Protein AF-A0A1F6ET62-F1 (afdb_monomer_lite)

pLDDT: mean 72.3, std 15.67, range [33.22, 88.69]

Structure (mmCIF, N/CA/C/O backbone):
data_AF-A0A1F6ET62-F1
#
_entry.id   AF-A0A1F6ET62-F1
#
loop_
_atom_site.group_PDB
_atom_site.id
_atom_site.type_symbol
_atom_site.label_atom_id
_atom_site.label_alt_id
_atom_site.label_comp_id
_atom_site.label_asym_id
_atom_site.label_entity_id
_atom_site.label_seq_id
_atom_site.pdbx_PDB_ins_code
_atom_site.Cartn_x
_atom_site.Cartn_y
_atom_site.Cartn_z
_atom_site.occupancy
_atom_site.B_iso_or_equiv
_atom_site.auth_seq_id
_atom_site.auth_comp_id
_atom_site.auth_asym_id
_atom_site.auth_atom_id
_atom_site.pdbx_PDB_model_num
ATOM 1 N N . MET A 1 1 ? -10.251 -35.081 33.887 1.00 50.56 1 MET A N 1
ATOM 2 C CA . MET A 1 1 ? -9.046 -34.359 33.407 1.00 50.56 1 MET A CA 1
ATOM 3 C C . MET A 1 1 ? -9.112 -34.207 31.894 1.00 50.56 1 MET A C 1
ATOM 5 O O . MET A 1 1 ? -9.654 -35.101 31.259 1.00 50.56 1 MET A O 1
ATOM 9 N N . LYS A 1 2 ? -8.491 -33.140 31.362 1.00 45.22 2 LYS A N 1
ATOM 10 C CA . LYS A 1 2 ? -8.481 -32.637 29.966 1.00 45.22 2 LYS A CA 1
ATOM 11 C C . LYS A 1 2 ? -9.687 -31.750 29.653 1.00 45.22 2 LYS A C 1
ATOM 13 O O . LYS A 1 2 ? -10.804 -32.229 29.605 1.00 45.22 2 LYS A O 1
ATOM 18 N N . GLY A 1 3 ? -9.560 -30.453 29.440 1.00 45.88 3 GLY A N 1
ATOM 19 C CA . GLY A 1 3 ? -8.402 -29.583 29.280 1.00 45.88 3 GLY A CA 1
ATOM 20 C C . GLY A 1 3 ? -8.981 -28.350 28.610 1.00 45.88 3 GLY A C 1
ATOM 21 O O . GLY A 1 3 ? -9.298 -28.395 27.424 1.00 45.88 3 GLY A O 1
ATOM 22 N N . GLN A 1 4 ? -9.255 -27.320 29.408 1.00 48.09 4 GLN A N 1
ATOM 23 C CA . GLN A 1 4 ? -9.725 -26.032 28.915 1.00 48.09 4 GLN A CA 1
ATOM 24 C C . GLN A 1 4 ? -8.690 -25.564 27.889 1.00 48.09 4 GLN A C 1
ATOM 26 O O . GLN A 1 4 ? -7.516 -25.430 28.223 1.00 48.09 4 GLN A O 1
ATOM 31 N N . ARG A 1 5 ? -9.087 -25.423 26.620 1.00 51.88 5 ARG A N 1
ATOM 32 C CA . ARG A 1 5 ? -8.241 -24.775 25.615 1.00 51.88 5 ARG A CA 1
ATOM 33 C C . ARG A 1 5 ? -8.209 -23.298 25.987 1.00 51.88 5 ARG A C 1
ATOM 35 O O . ARG A 1 5 ? -9.075 -22.537 25.570 1.00 51.88 5 ARG A O 1
ATOM 42 N N . GLU A 1 6 ? -7.266 -22.953 26.858 1.00 45.69 6 GLU A N 1
ATOM 43 C CA . GLU A 1 6 ? -6.891 -21.583 27.171 1.00 45.69 6 GLU A CA 1
ATOM 44 C C . GLU A 1 6 ? -6.717 -20.796 25.870 1.00 45.69 6 GLU A C 1
ATOM 46 O O . GLU A 1 6 ? -5.977 -21.200 24.972 1.00 45.69 6 GLU A O 1
ATOM 51 N N . GLY A 1 7 ? -7.473 -19.703 25.783 1.00 46.78 7 GLY A N 1
ATOM 52 C CA . GLY A 1 7 ? -7.174 -18.508 25.007 1.00 46.78 7 GLY A CA 1
ATOM 53 C C . GLY A 1 7 ? -6.525 -18.714 23.643 1.00 46.78 7 GLY A C 1
ATOM 54 O O . GLY A 1 7 ? -5.358 -18.381 23.461 1.00 46.78 7 GLY A O 1
ATOM 55 N N . PHE A 1 8 ? -7.305 -19.099 22.629 1.00 45.53 8 PHE A N 1
ATOM 56 C CA . PHE A 1 8 ? -7.009 -18.565 21.300 1.00 45.53 8 PHE A CA 1
ATOM 57 C C . PHE A 1 8 ? -7.437 -17.096 21.318 1.00 45.53 8 PHE A C 1
ATOM 59 O O . PHE A 1 8 ? -8.539 -16.756 20.892 1.00 45.53 8 PHE A O 1
ATOM 66 N N . GLU A 1 9 ? -6.597 -16.225 21.884 1.00 48.38 9 GLU A N 1
ATOM 67 C CA . GLU A 1 9 ? -6.744 -14.800 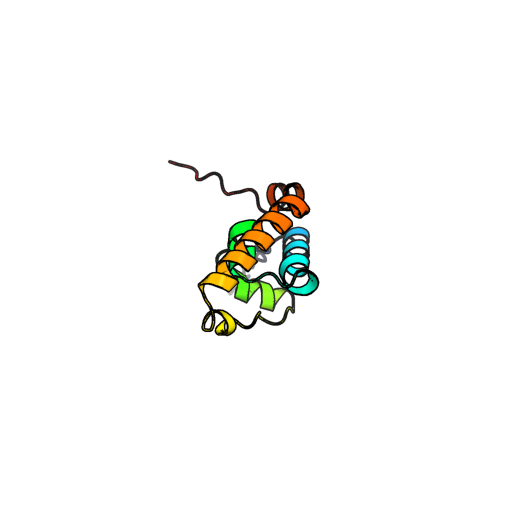21.623 1.00 48.38 9 GLU A CA 1
ATOM 68 C C . GLU A 1 9 ? -6.690 -14.640 20.100 1.00 48.38 9 GLU A C 1
ATOM 70 O O . GLU A 1 9 ? -5.712 -15.083 19.478 1.00 48.38 9 GLU A O 1
ATOM 75 N N . PRO A 1 10 ? -7.725 -14.073 19.455 1.00 48.06 10 PRO A N 1
ATOM 76 C CA . PRO A 1 10 ? -7.629 -13.765 18.045 1.00 48.06 10 PRO A CA 1
ATOM 77 C C . PRO A 1 10 ? -6.438 -12.823 17.910 1.00 48.06 10 PRO A C 1
ATOM 79 O 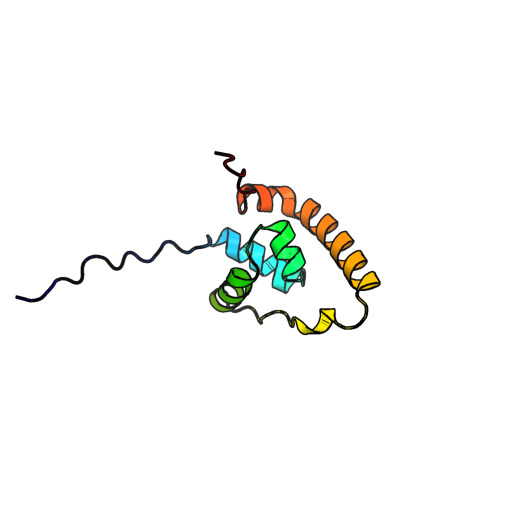O . PRO A 1 10 ? -6.491 -11.688 18.387 1.00 48.06 10 PRO A O 1
ATOM 82 N N . LYS A 1 11 ? -5.334 -13.316 17.322 1.00 54.09 11 LYS A N 1
ATOM 83 C CA . LYS A 1 11 ? -4.156 -12.497 17.022 1.00 54.09 11 LYS A CA 1
ATOM 84 C C . LYS A 1 11 ? -4.682 -11.201 16.436 1.00 54.09 11 LYS A C 1
ATOM 86 O O . LYS A 1 11 ? -5.357 -11.254 15.402 1.00 54.09 11 LYS A O 1
ATOM 91 N N . LYS A 1 12 ? -4.424 -10.080 17.129 1.00 55.03 12 LYS A N 1
ATOM 92 C CA . LYS A 1 12 ? -4.900 -8.758 16.714 1.00 55.03 12 LYS A CA 1
ATOM 93 C C . LYS A 1 12 ? -4.720 -8.652 15.204 1.00 55.03 12 LYS A C 1
ATOM 95 O O . LYS A 1 12 ? -3.638 -9.010 14.715 1.00 55.03 12 LYS A O 1
ATOM 100 N N . PRO A 1 13 ? -5.764 -8.251 14.460 1.00 59.69 13 PRO A N 1
ATOM 101 C CA . PRO A 1 13 ? -5.662 -8.155 13.019 1.00 59.69 13 PRO A CA 1
ATOM 102 C C . PRO A 1 13 ? -4.410 -7.344 12.697 1.00 59.69 13 PRO A C 1
ATOM 104 O O . PRO A 1 13 ? -4.253 -6.227 13.179 1.00 59.69 13 PRO A O 1
ATOM 107 N N . ARG A 1 14 ? -3.495 -7.942 11.919 1.00 69.25 14 ARG A N 1
ATOM 108 C CA . ARG A 1 14 ? -2.166 -7.370 11.628 1.00 69.25 14 ARG A CA 1
ATOM 109 C C . ARG A 1 14 ? -2.251 -5.951 11.053 1.00 69.25 14 ARG A C 1
ATOM 111 O O . ARG A 1 14 ? -1.277 -5.213 11.127 1.00 69.25 14 ARG A O 1
ATOM 118 N N . TYR A 1 15 ? -3.415 -5.616 10.496 1.00 79.62 15 TYR A N 1
ATOM 119 C CA . TYR A 1 15 ? -3.775 -4.300 10.006 1.00 79.62 15 TYR A CA 1
ATOM 120 C C . TYR A 1 15 ? -5.204 -3.940 10.428 1.00 79.62 15 TYR A C 1
ATOM 122 O O . TYR A 1 15 ? -6.100 -4.797 10.358 1.00 79.62 15 TYR A O 1
ATOM 130 N N . THR A 1 16 ? -5.405 -2.685 10.826 1.00 85.12 16 THR A N 1
ATOM 131 C CA . THR A 1 16 ? -6.701 -2.076 11.149 1.00 85.12 16 THR A CA 1
ATOM 132 C C . THR A 1 16 ? -7.598 -1.997 9.913 1.00 85.12 16 THR A C 1
ATOM 134 O O . THR A 1 16 ? -7.142 -2.165 8.779 1.00 85.12 16 THR A O 1
ATOM 137 N N . GLU A 1 17 ? -8.890 -1.751 10.117 1.00 84.12 17 GLU A N 1
ATOM 138 C CA . GLU A 1 17 ? -9.840 -1.573 9.014 1.00 84.12 17 GLU A CA 1
ATOM 139 C C . GLU A 1 17 ? -9.447 -0.391 8.120 1.00 84.12 17 GLU A C 1
ATOM 141 O O . GLU A 1 17 ? -9.308 -0.564 6.913 1.00 84.12 17 GLU A O 1
ATOM 146 N N . GLN A 1 18 ? -9.083 0.746 8.720 1.00 86.19 18 GLN A N 1
ATOM 147 C CA . GLN A 1 18 ? -8.611 1.925 7.989 1.00 86.19 18 GLN A CA 1
ATOM 148 C C . GLN A 1 18 ? -7.353 1.637 7.147 1.00 86.19 18 GLN A C 1
ATOM 150 O O . GLN A 1 18 ? -7.254 2.064 5.998 1.00 86.19 18 GLN A O 1
ATOM 155 N N . GLN A 1 19 ? -6.398 0.859 7.675 1.00 85.94 19 GLN A N 1
ATOM 156 C CA . GLN A 1 19 ? -5.214 0.434 6.915 1.00 85.94 19 GLN A CA 1
ATOM 157 C C . GLN A 1 19 ? -5.594 -0.450 5.716 1.00 85.94 19 GLN A C 1
ATOM 159 O O . GLN A 1 19 ? -5.006 -0.330 4.639 1.00 85.94 19 GLN A O 1
ATOM 164 N N . ARG A 1 20 ? -6.579 -1.341 5.885 1.00 87.06 20 ARG A N 1
ATOM 165 C CA . ARG A 1 20 ? -7.086 -2.215 4.815 1.00 87.06 20 ARG A CA 1
ATOM 166 C C . ARG A 1 20 ? -7.856 -1.432 3.759 1.00 87.06 20 ARG A C 1
ATOM 168 O O . ARG A 1 20 ? -7.719 -1.745 2.579 1.00 87.06 20 ARG A O 1
ATOM 175 N N . GLU A 1 21 ? -8.631 -0.431 4.158 1.00 87.75 21 GLU A N 1
ATOM 176 C CA . GLU A 1 21 ? -9.343 0.463 3.245 1.00 87.75 21 GLU A CA 1
ATOM 177 C C . GLU A 1 21 ? -8.378 1.302 2.414 1.00 87.75 21 GLU A C 1
ATOM 179 O O . GLU A 1 21 ? -8.494 1.318 1.188 1.00 87.75 21 GLU A O 1
ATOM 184 N N . LEU A 1 22 ? -7.370 1.918 3.044 1.00 87.50 22 LEU A N 1
ATOM 185 C CA . LEU A 1 22 ? -6.337 2.656 2.318 1.00 87.50 22 LEU A CA 1
ATOM 186 C C . LEU A 1 22 ? -5.596 1.732 1.345 1.00 87.50 22 LEU A C 1
ATOM 188 O O . LEU A 1 22 ? -5.413 2.070 0.176 1.00 87.50 22 LEU A O 1
ATOM 192 N N . PHE A 1 23 ? -5.228 0.530 1.788 1.00 87.06 23 PHE A N 1
ATOM 193 C CA . PHE A 1 23 ? -4.627 -0.464 0.907 1.00 87.06 23 PHE A CA 1
ATOM 194 C C . PHE A 1 23 ? -5.548 -0.823 -0.265 1.00 87.06 23 PHE A C 1
ATOM 196 O O . PHE A 1 23 ? -5.099 -0.880 -1.411 1.00 87.06 23 PHE A O 1
ATOM 203 N N . ARG A 1 24 ? -6.842 -1.043 -0.008 1.00 86.56 24 ARG A N 1
ATOM 204 C CA . ARG A 1 24 ? -7.827 -1.337 -1.052 1.00 86.56 24 ARG A CA 1
ATOM 205 C C . ARG A 1 24 ? -7.916 -0.195 -2.057 1.00 86.56 24 ARG A C 1
ATOM 207 O O . ARG A 1 24 ? -7.873 -0.466 -3.253 1.00 86.56 24 ARG A O 1
ATOM 214 N N . ALA A 1 25 ? -7.965 1.053 -1.602 1.00 87.44 25 ALA A N 1
ATOM 215 C CA . ALA A 1 25 ? -7.972 2.223 -2.475 1.00 87.44 25 ALA A CA 1
ATOM 216 C C . ALA A 1 25 ? -6.697 2.298 -3.334 1.00 87.44 25 ALA A C 1
ATOM 218 O O . ALA A 1 25 ? -6.773 2.482 -4.548 1.00 87.44 25 ALA A O 1
ATOM 219 N N . LEU A 1 26 ? -5.520 2.077 -2.744 1.00 85.94 26 LEU A N 1
ATOM 220 C CA . LEU A 1 26 ? -4.259 2.085 -3.488 1.00 85.94 26 LEU A CA 1
ATOM 221 C C . LEU A 1 26 ? -4.221 0.983 -4.560 1.00 85.94 26 LEU A C 1
ATOM 223 O O . LEU A 1 26 ? -3.810 1.235 -5.692 1.00 85.94 26 LEU A O 1
ATOM 227 N N . VAL A 1 27 ? -4.677 -0.229 -4.241 1.00 84.69 27 VAL A N 1
ATOM 228 C CA . VAL A 1 27 ? -4.571 -1.384 -5.147 1.00 84.69 27 VAL A CA 1
ATOM 229 C C . VAL A 1 27 ? -5.704 -1.447 -6.175 1.00 84.69 27 VAL A C 1
ATOM 231 O O . VAL A 1 27 ? -5.430 -1.678 -7.349 1.00 84.69 27 VAL A O 1
ATOM 234 N N . GLN A 1 28 ? -6.964 -1.239 -5.781 1.00 81.88 28 GLN A N 1
ATOM 235 C CA . GLN A 1 28 ? -8.116 -1.334 -6.690 1.00 81.88 28 GLN A CA 1
ATOM 236 C C . GLN A 1 28 ? -8.397 -0.026 -7.430 1.00 81.88 28 GLN A C 1
ATOM 238 O O . GLN A 1 28 ? -8.489 -0.035 -8.656 1.00 81.88 28 GLN A O 1
ATOM 243 N N . ASP A 1 29 ? -8.522 1.087 -6.705 1.00 82.44 29 ASP A N 1
ATOM 244 C CA . ASP A 1 29 ? -8.930 2.369 -7.294 1.00 82.44 29 ASP A CA 1
ATOM 245 C C . ASP A 1 29 ? -7.765 3.017 -8.051 1.00 82.44 29 ASP A C 1
ATOM 247 O O . ASP A 1 29 ? -7.868 3.377 -9.225 1.00 82.44 29 ASP A O 1
ATOM 251 N N . LYS A 1 30 ? -6.595 3.085 -7.408 1.00 81.88 30 LYS A N 1
ATOM 252 C CA . LYS A 1 30 ? -5.400 3.701 -7.995 1.00 81.88 30 LYS A CA 1
ATOM 253 C C . LYS A 1 30 ? -4.573 2.748 -8.839 1.00 81.88 30 LYS A C 1
ATOM 255 O O . LYS A 1 30 ? -3.704 3.221 -9.577 1.00 81.88 30 LYS A O 1
ATOM 260 N N . LYS A 1 31 ? -4.864 1.442 -8.811 1.00 80.81 31 LYS A N 1
ATOM 261 C CA . LYS A 1 31 ? -4.114 0.409 -9.547 1.00 80.81 31 LYS A CA 1
ATOM 262 C C . LYS A 1 31 ? -2.606 0.504 -9.277 1.00 80.81 31 LYS A C 1
ATOM 264 O O . LYS A 1 31 ? -1.794 0.381 -10.194 1.00 80.81 31 LYS A O 1
ATOM 269 N N . CYS A 1 32 ? -2.229 0.809 -8.034 1.00 82.00 32 CYS A N 1
ATOM 270 C CA . CYS A 1 32 ? -0.833 0.866 -7.622 1.00 82.00 32 CYS A CA 1
ATOM 271 C C . CYS A 1 32 ? -0.227 -0.537 -7.642 1.00 82.00 32 CYS A C 1
ATOM 273 O O . CYS A 1 32 ? -0.859 -1.520 -7.251 1.00 82.00 32 CYS A O 1
ATOM 275 N N . SER A 1 33 ? 1.025 -0.623 -8.085 1.00 79.38 33 SER A N 1
ATOM 276 C CA . SER A 1 33 ? 1.789 -1.861 -7.999 1.00 79.38 33 SER A CA 1
ATOM 277 C C . SER A 1 33 ? 2.152 -2.162 -6.545 1.00 79.38 33 SER A C 1
ATOM 279 O O . SER A 1 33 ? 2.222 -1.261 -5.707 1.00 79.38 33 SER A O 1
ATOM 281 N N . ALA A 1 34 ? 2.443 -3.429 -6.248 1.00 79.56 34 ALA A N 1
ATOM 282 C CA . ALA A 1 34 ? 2.885 -3.828 -4.915 1.00 79.56 34 ALA A CA 1
ATOM 283 C C . ALA A 1 34 ? 4.151 -3.078 -4.471 1.00 79.56 34 ALA A C 1
ATOM 285 O O . ALA A 1 34 ? 4.278 -2.751 -3.298 1.00 79.56 34 ALA A O 1
ATOM 286 N N . GLN A 1 35 ? 5.042 -2.743 -5.412 1.00 81.00 35 GLN A N 1
ATOM 287 C CA . GLN A 1 35 ? 6.218 -1.920 -5.141 1.00 81.00 35 GLN A CA 1
ATOM 288 C C . GLN A 1 35 ? 5.829 -0.501 -4.710 1.00 81.00 35 GLN A C 1
ATOM 290 O O . GLN A 1 35 ? 6.322 -0.032 -3.697 1.00 81.00 35 GLN A O 1
ATOM 295 N N . ILE A 1 36 ? 4.901 0.161 -5.411 1.00 83.69 36 ILE A N 1
ATOM 296 C CA . ILE A 1 36 ? 4.418 1.490 -4.998 1.00 83.69 36 ILE A CA 1
ATOM 297 C C . ILE A 1 36 ? 3.775 1.413 -3.612 1.00 83.69 36 ILE A C 1
ATOM 299 O O . ILE A 1 36 ? 4.040 2.253 -2.763 1.00 83.69 36 ILE A O 1
ATOM 303 N N . VAL A 1 37 ? 2.946 0.399 -3.355 1.00 85.12 37 VAL A N 1
ATOM 304 C CA . VAL A 1 37 ? 2.306 0.249 -2.041 1.00 85.12 37 VAL A CA 1
ATOM 305 C C . VAL A 1 37 ? 3.334 -0.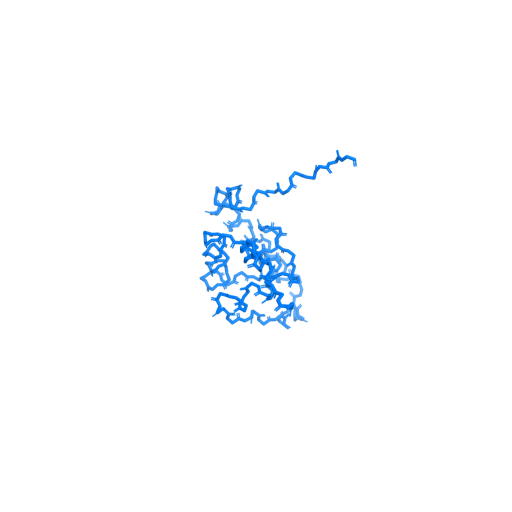030 -0.948 1.00 85.12 37 VAL A C 1
ATOM 307 O O . VAL A 1 37 ? 3.205 0.532 0.135 1.00 85.12 37 VAL A O 1
ATOM 310 N N . HIS A 1 38 ? 4.363 -0.834 -1.216 1.00 85.31 38 HIS A N 1
ATOM 311 C CA . HIS A 1 38 ? 5.476 -1.054 -0.294 1.00 85.31 38 HIS A CA 1
ATOM 312 C C . HIS A 1 38 ? 6.197 0.253 0.042 1.00 85.31 38 HIS A C 1
ATOM 314 O O . HIS A 1 38 ? 6.341 0.569 1.216 1.00 85.31 38 HIS A O 1
ATOM 320 N N . GLU A 1 39 ? 6.558 1.042 -0.969 1.00 84.50 39 GLU A N 1
ATOM 321 C CA . GLU A 1 39 ? 7.234 2.332 -0.785 1.00 84.50 39 GLU A CA 1
ATOM 322 C C . GLU A 1 39 ? 6.366 3.345 -0.018 1.00 84.50 39 GLU A C 1
ATOM 324 O O . GLU A 1 39 ? 6.883 4.151 0.749 1.00 84.50 39 GLU A O 1
ATOM 329 N N . LEU A 1 40 ? 5.041 3.307 -0.203 1.00 84.94 40 LEU A N 1
ATOM 330 C CA . LEU A 1 40 ? 4.106 4.194 0.496 1.00 84.94 40 LEU A CA 1
ATOM 331 C C . LEU A 1 40 ? 3.842 3.762 1.940 1.00 84.94 40 LEU A C 1
ATOM 333 O O . LEU A 1 40 ? 3.750 4.605 2.817 1.00 84.94 40 LEU A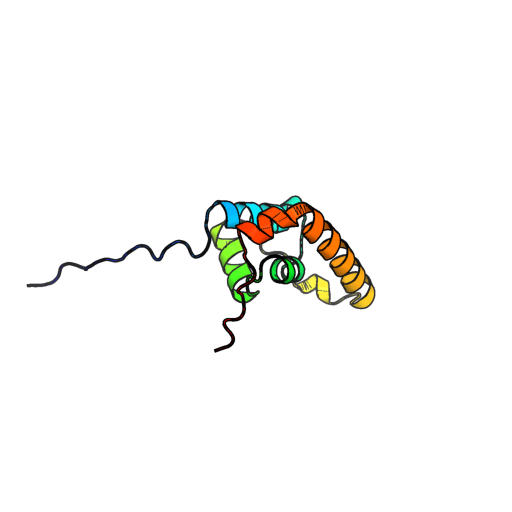 O 1
ATOM 337 N N . THR A 1 41 ? 3.657 2.466 2.186 1.00 83.81 41 THR A N 1
ATOM 338 C CA . THR A 1 41 ? 3.102 1.952 3.456 1.00 83.81 41 THR A CA 1
ATOM 339 C C . THR A 1 41 ? 4.112 1.183 4.306 1.00 83.81 41 THR A C 1
ATOM 341 O O . THR A 1 41 ? 3.807 0.783 5.427 1.00 83.81 41 THR A O 1
ATOM 344 N N . GLY A 1 42 ? 5.292 0.878 3.763 1.00 82.94 42 GLY A N 1
ATOM 345 C CA . GLY A 1 42 ? 6.280 -0.008 4.379 1.00 82.94 42 GLY A CA 1
ATOM 346 C C . GLY A 1 42 ? 5.840 -1.474 4.476 1.00 82.94 42 GLY A C 1
ATOM 347 O O . GLY A 1 42 ? 6.560 -2.298 5.044 1.00 82.94 42 GLY A O 1
ATOM 348 N N . ILE A 1 43 ? 4.668 -1.846 3.943 1.00 83.44 43 ILE A N 1
ATOM 349 C CA . ILE A 1 43 ? 4.180 -3.228 3.995 1.00 83.44 43 ILE A CA 1
ATOM 350 C C . ILE A 1 43 ? 5.111 -4.110 3.161 1.00 83.44 43 ILE A C 1
ATOM 352 O O . ILE A 1 43 ? 5.238 -3.883 1.957 1.00 83.44 43 ILE A O 1
ATOM 356 N N . PRO A 1 44 ? 5.737 -5.146 3.742 1.00 82.12 44 PRO A N 1
ATOM 357 C CA . PRO A 1 44 ? 6.608 -6.025 2.979 1.00 82.12 44 PRO A CA 1
ATOM 358 C C . PRO A 1 44 ? 5.808 -6.776 1.913 1.00 82.12 44 PRO A C 1
ATOM 360 O O . PRO A 1 44 ? 4.676 -7.209 2.151 1.00 82.12 44 PRO A O 1
ATOM 363 N N . LEU A 1 45 ? 6.424 -6.991 0.751 1.00 80.00 45 LEU A N 1
ATOM 364 C CA . LEU A 1 45 ? 5.791 -7.631 -0.410 1.00 80.00 45 LEU A CA 1
ATOM 365 C C . LEU A 1 45 ? 5.220 -9.028 -0.087 1.00 80.00 45 LEU A C 1
ATOM 367 O O . LEU A 1 45 ? 4.177 -9.416 -0.613 1.00 80.00 45 LEU A O 1
ATOM 371 N N . GLY A 1 46 ? 5.841 -9.755 0.850 1.00 76.50 46 GLY A N 1
ATOM 372 C CA . GLY A 1 46 ? 5.318 -11.028 1.359 1.00 76.50 46 GLY A CA 1
ATOM 373 C C . GLY A 1 46 ? 3.995 -10.891 2.126 1.00 76.50 46 GLY A C 1
ATOM 374 O O . GLY A 1 46 ? 3.102 -11.721 1.974 1.00 76.50 46 GLY A O 1
ATOM 375 N N . SER A 1 47 ? 3.819 -9.813 2.899 1.00 80.56 47 SER A N 1
ATOM 376 C CA . SER A 1 47 ? 2.560 -9.522 3.605 1.00 80.56 47 SER A CA 1
ATOM 377 C C . SER A 1 47 ? 1.488 -8.952 2.678 1.00 80.56 47 SER A C 1
ATOM 379 O O . SER A 1 47 ? 0.304 -9.165 2.930 1.00 80.56 47 SER A O 1
ATOM 381 N N . PHE A 1 48 ? 1.883 -8.264 1.603 1.00 81.75 48 PHE A N 1
ATOM 382 C CA . PHE A 1 48 ? 0.971 -7.674 0.620 1.00 81.75 48 PHE A CA 1
ATOM 383 C C . PHE A 1 48 ? 0.026 -8.726 0.015 1.00 81.75 48 PHE A C 1
ATOM 385 O O . PHE A 1 48 ? -1.186 -8.530 -0.018 1.00 81.75 48 PHE A O 1
ATOM 392 N N . THR A 1 49 ? 0.562 -9.880 -0.401 1.00 77.88 49 THR A N 1
ATOM 393 C CA . THR A 1 49 ? -0.236 -10.963 -1.008 1.00 77.88 49 THR A CA 1
ATOM 394 C C . THR A 1 49 ? -1.259 -11.540 -0.030 1.00 77.88 49 THR A C 1
ATOM 396 O O . THR A 1 49 ? -2.419 -11.753 -0.390 1.00 77.88 49 THR A O 1
ATOM 399 N N . THR A 1 50 ? -0.847 -11.748 1.222 1.00 81.06 50 THR A N 1
ATOM 400 C CA . THR A 1 50 ? -1.732 -12.192 2.306 1.00 81.06 50 THR A CA 1
ATOM 401 C C . THR A 1 50 ? -2.823 -11.163 2.579 1.00 81.06 50 THR A C 1
ATOM 403 O O . THR A 1 50 ? -3.979 -11.531 2.786 1.00 81.06 50 THR A O 1
ATOM 406 N N . LEU A 1 51 ? -2.482 -9.871 2.531 1.00 81.38 51 LEU A N 1
ATOM 407 C CA . LEU A 1 51 ? -3.444 -8.798 2.727 1.00 81.38 51 LEU A CA 1
ATOM 408 C C . LEU A 1 51 ? -4.485 -8.764 1.609 1.00 81.38 51 LEU A C 1
ATOM 410 O O . LEU A 1 51 ? -5.669 -8.763 1.926 1.00 81.38 51 LEU A O 1
ATOM 414 N N . CYS A 1 52 ? -4.067 -8.821 0.337 1.00 82.25 52 CYS A N 1
ATOM 415 C CA . CYS A 1 52 ? -4.973 -8.914 -0.814 1.00 82.25 52 CYS A CA 1
ATOM 416 C C . CYS A 1 52 ? -5.981 -10.058 -0.648 1.00 82.25 52 CYS A C 1
ATOM 418 O O . CYS A 1 52 ? -7.177 -9.848 -0.839 1.00 82.25 52 CYS A O 1
ATOM 420 N N . GLY A 1 53 ? -5.507 -11.241 -0.237 1.00 79.12 53 GLY A N 1
ATOM 421 C CA . GLY A 1 53 ? -6.367 -12.393 0.040 1.00 79.12 53 GLY A CA 1
ATOM 422 C C . GLY A 1 53 ? -7.343 -12.145 1.191 1.00 79.12 53 GLY A C 1
ATOM 423 O O . GLY A 1 53 ? -8.522 -12.456 1.072 1.00 79.12 53 GLY A O 1
ATOM 424 N N . SER A 1 54 ? -6.881 -11.519 2.277 1.00 79.81 54 SER A N 1
ATOM 425 C CA . SER A 1 54 ? -7.715 -11.222 3.448 1.00 79.81 54 SER A CA 1
ATOM 426 C C . SER A 1 54 ? -8.812 -10.186 3.187 1.00 79.81 54 SER A C 1
ATOM 428 O O . SER A 1 54 ? -9.781 -10.157 3.939 1.00 79.81 54 SER A O 1
ATOM 430 N N . ILE A 1 55 ? -8.655 -9.317 2.187 1.00 80.12 55 ILE A N 1
ATOM 431 C CA . ILE A 1 55 ? -9.600 -8.228 1.878 1.00 80.12 55 ILE A CA 1
ATOM 432 C C . ILE A 1 55 ? -10.341 -8.440 0.548 1.00 80.12 55 ILE A C 1
ATOM 434 O O . ILE A 1 55 ? -11.037 -7.532 0.085 1.00 80.12 55 ILE A O 1
ATOM 438 N N . GLY A 1 56 ? -10.193 -9.622 -0.062 1.00 78.25 56 GLY A N 1
ATOM 439 C CA . GLY A 1 56 ? -10.915 -10.026 -1.271 1.00 78.25 56 GLY A CA 1
ATOM 440 C C . GLY A 1 56 ? -10.493 -9.289 -2.545 1.00 78.25 56 GLY A C 1
ATOM 441 O O . GLY A 1 56 ? -11.304 -9.125 -3.451 1.00 78.25 56 GLY A O 1
ATOM 442 N N . ILE A 1 57 ? -9.250 -8.806 -2.623 1.00 79.19 57 ILE A N 1
ATOM 443 C CA . ILE A 1 57 ? -8.749 -8.088 -3.802 1.00 79.19 57 ILE A CA 1
ATOM 444 C C . ILE A 1 57 ? -7.999 -9.060 -4.718 1.00 79.19 57 ILE A C 1
ATOM 446 O O . ILE A 1 57 ? -7.143 -9.811 -4.233 1.00 79.19 57 ILE A O 1
ATOM 450 N N . PRO A 1 58 ? -8.260 -9.038 -6.041 1.00 69.56 58 PRO A N 1
ATOM 451 C CA . PRO A 1 58 ? -7.484 -9.820 -6.993 1.00 69.56 58 PRO A CA 1
ATOM 452 C C . PRO A 1 58 ? -6.007 -9.440 -6.891 1.00 69.56 58 PRO A C 1
ATOM 454 O O . PRO A 1 58 ? -5.649 -8.261 -6.921 1.00 69.56 58 PRO A O 1
ATOM 457 N N . ARG A 1 59 ? -5.140 -10.448 -6.743 1.00 66.56 59 ARG A N 1
ATOM 458 C CA . ARG A 1 59 ? -3.695 -10.224 -6.642 1.00 66.56 59 ARG A CA 1
ATOM 459 C C . ARG A 1 59 ? -3.242 -9.485 -7.908 1.00 66.56 59 ARG A C 1
ATOM 461 O O . ARG A 1 59 ? -3.513 -9.988 -9.001 1.00 66.56 59 ARG A O 1
ATOM 468 N N . PRO A 1 60 ? -2.582 -8.319 -7.797 1.00 63.00 60 PRO A N 1
ATOM 469 C CA . PRO A 1 60 ? -2.082 -7.623 -8.973 1.00 63.00 60 PRO A CA 1
ATOM 470 C C . PRO A 1 60 ? -1.127 -8.545 -9.732 1.00 63.00 60 PRO A C 1
ATOM 472 O O . PRO A 1 60 ? -0.337 -9.262 -9.121 1.00 63.00 60 PRO A O 1
ATOM 475 N N . ASN A 1 61 ? -1.235 -8.569 -11.059 1.00 58.75 61 ASN A N 1
ATOM 476 C CA . ASN A 1 61 ? -0.443 -9.467 -11.888 1.00 58.75 61 ASN A CA 1
ATOM 477 C C . ASN A 1 61 ? 1.013 -8.973 -11.930 1.00 58.75 61 ASN A C 1
ATOM 479 O O . ASN A 1 61 ? 1.309 -7.918 -12.488 1.00 58.75 61 ASN A O 1
ATOM 483 N N . TRP A 1 62 ? 1.920 -9.715 -11.293 1.00 56.03 62 TRP A N 1
ATOM 484 C CA . TRP A 1 62 ? 3.321 -9.318 -11.104 1.00 56.03 62 TRP A CA 1
ATOM 485 C C . TRP A 1 62 ? 4.177 -9.456 -12.369 1.00 56.03 62 TRP A C 1
ATOM 487 O O . TRP A 1 62 ? 5.276 -8.908 -12.424 1.00 56.03 62 TRP A O 1
ATOM 497 N N . SER A 1 63 ? 3.695 -10.161 -13.399 1.00 51.28 63 SER A N 1
ATOM 498 C CA . SER A 1 63 ? 4.511 -10.469 -14.581 1.00 51.28 63 SER A CA 1
ATOM 499 C C . SER A 1 63 ? 4.679 -9.303 -15.564 1.00 51.28 63 SER A C 1
ATOM 501 O O . SER A 1 63 ? 5.526 -9.375 -16.451 1.00 51.28 63 SER A O 1
ATOM 503 N N . GLN A 1 64 ? 3.964 -8.184 -15.395 1.00 50.03 64 GLN A N 1
ATOM 504 C CA . GLN A 1 64 ? 4.111 -7.020 -16.284 1.00 50.03 64 GLN A CA 1
ATOM 505 C C . GLN A 1 64 ? 5.407 -6.214 -16.079 1.00 50.03 64 GLN A C 1
ATOM 507 O O . GLN A 1 64 ? 5.661 -5.263 -16.816 1.00 50.03 64 GLN A O 1
ATOM 512 N N . ILE A 1 65 ? 6.266 -6.599 -15.131 1.00 52.72 65 ILE A N 1
ATOM 513 C CA . ILE A 1 65 ? 7.548 -5.921 -14.870 1.00 52.72 65 ILE A CA 1
ATOM 514 C C . ILE A 1 65 ? 8.629 -6.307 -15.920 1.00 52.72 65 ILE A C 1
ATOM 516 O O . ILE A 1 65 ? 9.704 -5.716 -15.954 1.00 52.72 65 ILE A O 1
ATOM 520 N N . GLY A 1 66 ? 8.352 -7.241 -16.842 1.00 44.16 66 GLY A N 1
ATOM 521 C CA . GLY A 1 66 ? 9.358 -7.804 -17.760 1.00 44.16 66 GLY A CA 1
ATOM 522 C C . GLY A 1 66 ? 9.580 -7.126 -19.124 1.00 44.16 66 GLY A C 1
ATOM 523 O O . GLY A 1 66 ? 10.476 -7.553 -19.841 1.00 44.16 66 GLY A O 1
ATOM 524 N N . GLY A 1 67 ? 8.805 -6.109 -19.529 1.00 44.44 67 GLY A N 1
ATOM 525 C CA . GLY A 1 67 ? 8.787 -5.660 -20.942 1.00 44.44 67 GLY A CA 1
ATOM 526 C C . GLY A 1 67 ? 9.372 -4.278 -21.270 1.00 44.44 67 GLY A C 1
ATOM 527 O O . GLY A 1 67 ? 9.438 -3.908 -22.436 1.00 44.44 67 GLY A O 1
ATOM 528 N N . GLY A 1 68 ? 9.764 -3.472 -20.278 1.00 51.84 68 GLY A N 1
ATOM 529 C CA . GLY A 1 68 ? 10.122 -2.063 -20.516 1.00 51.84 68 GLY A CA 1
ATOM 530 C C . GLY A 1 68 ? 10.571 -1.326 -19.259 1.00 51.84 68 GLY A C 1
ATOM 531 O O . GLY A 1 68 ? 10.016 -0.280 -18.912 1.00 51.84 68 GLY A O 1
ATOM 532 N N . ALA A 1 69 ? 11.553 -1.897 -18.556 1.00 60.97 69 ALA A N 1
ATOM 533 C CA . ALA A 1 69 ? 11.956 -1.516 -17.200 1.00 60.97 69 ALA A CA 1
ATOM 534 C C . ALA A 1 69 ? 12.168 -0.002 -16.998 1.00 60.97 69 ALA A C 1
ATOM 536 O O . ALA A 1 69 ? 11.748 0.544 -15.984 1.00 60.97 69 ALA A O 1
ATOM 537 N N . LYS A 1 70 ? 12.733 0.723 -17.974 1.00 65.56 70 LYS A N 1
ATOM 538 C CA . LYS A 1 70 ? 13.007 2.167 -17.830 1.00 65.56 70 LYS A CA 1
ATOM 539 C C . LYS A 1 70 ? 11.738 3.027 -17.792 1.00 65.56 70 LYS A C 1
ATOM 541 O O . LYS A 1 70 ? 11.583 3.865 -16.908 1.00 65.56 70 LYS A O 1
ATOM 546 N N . ILE A 1 71 ? 10.810 2.810 -18.725 1.00 69.94 71 ILE A N 1
ATOM 547 C CA . ILE A 1 71 ? 9.577 3.611 -18.832 1.00 69.94 71 ILE A CA 1
ATOM 548 C C . ILE A 1 71 ? 8.623 3.273 -17.680 1.00 69.94 71 ILE A C 1
ATOM 550 O O . ILE A 1 71 ? 7.979 4.164 -17.123 1.00 69.94 71 ILE A O 1
ATOM 554 N N . HIS A 1 72 ? 8.553 1.998 -17.289 1.00 68.56 72 HIS A N 1
ATOM 555 C CA . HIS A 1 72 ? 7.761 1.573 -16.135 1.00 68.56 72 HIS A CA 1
ATOM 556 C C . HIS A 1 72 ? 8.287 2.144 -14.818 1.00 68.56 72 HIS A C 1
ATOM 558 O O . HIS A 1 72 ? 7.483 2.642 -14.034 1.00 68.56 72 HIS A O 1
ATOM 564 N N . SER A 1 73 ? 9.604 2.170 -14.599 1.00 70.75 73 SER A N 1
ATOM 565 C CA . SER A 1 73 ? 10.182 2.785 -13.399 1.00 70.75 73 SER A CA 1
ATOM 566 C C . SER A 1 73 ? 9.881 4.281 -13.310 1.00 70.75 73 SER A C 1
ATOM 568 O O . SER A 1 73 ? 9.477 4.753 -12.253 1.00 70.75 73 SER A O 1
ATOM 570 N N . ILE A 1 74 ? 9.974 5.023 -14.421 1.00 77.25 74 ILE A N 1
ATOM 571 C CA . ILE A 1 74 ? 9.631 6.457 -14.446 1.00 77.25 74 ILE A CA 1
ATOM 572 C C . ILE A 1 74 ? 8.141 6.671 -14.144 1.00 77.25 74 ILE A C 1
ATOM 574 O O . ILE A 1 74 ? 7.781 7.553 -13.363 1.00 77.25 74 ILE A O 1
ATOM 578 N N . ARG A 1 75 ? 7.257 5.857 -14.735 1.00 78.31 75 ARG A N 1
ATOM 579 C CA . ARG A 1 75 ? 5.810 5.930 -14.482 1.00 78.31 75 ARG A CA 1
ATOM 580 C C . ARG A 1 75 ? 5.475 5.592 -13.028 1.00 78.31 75 ARG A C 1
ATOM 582 O O . ARG A 1 75 ? 4.664 6.289 -12.425 1.00 78.31 75 ARG A O 1
ATOM 589 N N . ASN A 1 76 ? 6.117 4.570 -12.466 1.00 79.00 76 ASN A N 1
ATOM 590 C CA . ASN A 1 76 ? 5.949 4.193 -11.067 1.00 79.00 76 ASN A CA 1
ATOM 591 C C . ASN A 1 76 ? 6.465 5.283 -10.127 1.00 79.00 76 ASN A C 1
ATOM 593 O O . ASN A 1 76 ? 5.775 5.589 -9.166 1.00 79.00 76 ASN A O 1
ATOM 597 N N . ALA A 1 77 ? 7.604 5.915 -10.423 1.00 80.69 77 ALA A N 1
ATOM 598 C CA . ALA A 1 77 ? 8.144 7.012 -9.620 1.00 80.69 77 ALA A CA 1
ATOM 599 C C . ALA A 1 77 ? 7.217 8.238 -9.618 1.00 80.69 77 ALA A C 1
ATOM 601 O O . ALA A 1 77 ? 6.905 8.775 -8.558 1.00 80.69 77 ALA A O 1
ATOM 602 N N . LYS A 1 78 ? 6.702 8.641 -10.790 1.00 84.81 78 LYS A N 1
ATOM 603 C CA . LYS A 1 78 ? 5.711 9.728 -10.884 1.00 84.81 78 LYS A CA 1
ATOM 604 C C . LYS A 1 78 ? 4.444 9.408 -10.095 1.00 84.81 78 LYS A C 1
ATOM 606 O O . LYS A 1 78 ? 3.954 10.242 -9.343 1.00 84.81 78 LYS A O 1
ATOM 611 N N . LYS A 1 79 ? 3.935 8.184 -10.241 1.00 84.94 79 LYS A N 1
ATOM 612 C CA . LYS A 1 79 ? 2.729 7.745 -9.541 1.00 84.94 79 LYS A CA 1
ATOM 613 C C . LYS A 1 79 ? 2.946 7.624 -8.035 1.00 84.94 79 LYS A C 1
ATOM 615 O O . LYS A 1 79 ? 2.058 7.969 -7.268 1.00 84.94 79 LYS A O 1
ATOM 620 N N . LEU A 1 80 ? 4.124 7.179 -7.611 1.00 85.81 80 LEU A N 1
ATOM 621 C CA . LEU A 1 80 ? 4.519 7.146 -6.210 1.00 85.81 80 LEU A CA 1
ATOM 622 C C . LEU A 1 80 ? 4.493 8.553 -5.609 1.00 85.81 80 LEU A C 1
ATOM 624 O O . LEU A 1 80 ? 3.887 8.731 -4.559 1.00 85.81 80 LEU A O 1
ATOM 628 N N . ALA A 1 81 ? 5.083 9.543 -6.286 1.00 85.94 81 ALA A N 1
ATOM 629 C CA . ALA A 1 81 ? 5.063 10.933 -5.834 1.00 85.94 81 ALA A CA 1
ATOM 630 C C . ALA A 1 81 ? 3.628 11.480 -5.715 1.00 85.94 81 ALA A C 1
ATOM 632 O O . ALA A 1 81 ? 3.263 12.006 -4.668 1.00 85.94 81 ALA A O 1
ATOM 633 N N . GLU A 1 82 ? 2.791 11.262 -6.735 1.00 88.06 82 GLU A N 1
ATOM 634 C CA . GLU A 1 82 ? 1.382 11.689 -6.735 1.00 88.06 82 GLU A CA 1
ATOM 635 C C . GLU A 1 82 ? 0.581 11.051 -5.587 1.00 88.06 82 GLU A C 1
ATOM 637 O O . GLU A 1 82 ? -0.164 11.726 -4.877 1.00 88.06 82 GLU A O 1
ATOM 642 N N . MET A 1 83 ? 0.738 9.741 -5.369 1.00 87.25 83 MET A N 1
ATOM 643 C CA . MET A 1 83 ? 0.048 9.047 -4.280 1.00 87.25 83 MET A CA 1
ATOM 644 C C . MET A 1 83 ? 0.582 9.463 -2.912 1.00 87.25 83 MET A C 1
ATOM 646 O O . MET A 1 83 ? -0.196 9.564 -1.968 1.00 87.25 83 MET A O 1
ATOM 650 N N . ARG A 1 84 ? 1.889 9.716 -2.796 1.00 85.06 84 ARG A N 1
ATOM 651 C CA . ARG A 1 84 ? 2.502 10.167 -1.548 1.00 85.06 84 ARG A CA 1
ATOM 652 C C . ARG A 1 84 ? 1.977 11.535 -1.149 1.00 85.06 84 ARG A C 1
ATOM 654 O O . ARG A 1 84 ? 1.649 11.704 0.011 1.00 85.06 84 ARG A O 1
ATOM 661 N N . GLU A 1 85 ? 1.839 12.462 -2.090 1.00 87.44 85 GLU A N 1
ATOM 662 C CA . GLU A 1 85 ? 1.245 13.776 -1.831 1.00 87.44 85 GLU A CA 1
ATOM 663 C C . GLU A 1 85 ? -0.240 13.653 -1.464 1.00 87.44 85 GLU A C 1
ATOM 665 O O . GLU A 1 85 ? -0.684 14.162 -0.437 1.00 87.44 85 GLU A O 1
ATOM 670 N N . LYS A 1 86 ? -1.007 12.887 -2.249 1.00 88.69 86 LYS A N 1
ATOM 671 C CA . LYS A 1 86 ? -2.457 12.742 -2.060 1.00 88.69 86 LYS A CA 1
ATOM 672 C C . LYS A 1 86 ? -2.849 12.027 -0.766 1.00 88.69 86 LYS A C 1
ATOM 674 O O . LYS A 1 86 ? -3.888 12.337 -0.185 1.00 88.69 86 LYS A O 1
ATOM 679 N N . TYR A 1 87 ? -2.059 11.045 -0.343 1.00 86.81 87 TYR A N 1
ATOM 680 C CA . TYR A 1 87 ? -2.344 10.214 0.825 1.00 86.81 87 TYR A CA 1
ATOM 681 C C . TYR A 1 87 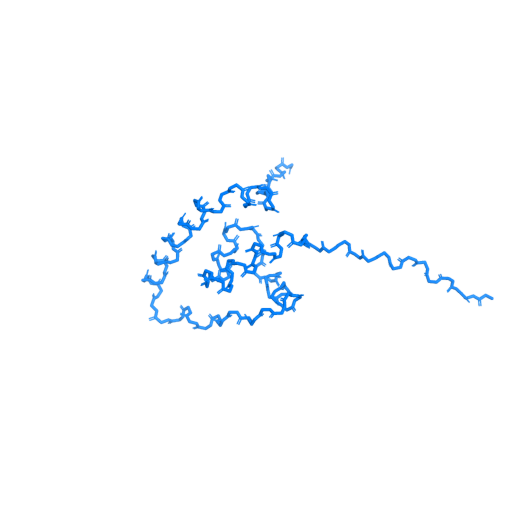? -1.374 10.463 1.986 1.00 86.81 87 TYR A C 1
ATOM 683 O O . TYR A 1 87 ? -1.426 9.700 2.944 1.00 86.81 87 TYR A O 1
ATOM 691 N N . ALA A 1 88 ? -0.545 11.517 1.944 1.00 84.19 88 ALA A N 1
ATOM 692 C CA . ALA A 1 88 ? 0.486 11.820 2.947 1.00 84.19 88 ALA A CA 1
ATOM 693 C C . ALA A 1 88 ? -0.032 11.673 4.383 1.00 84.19 88 ALA A C 1
ATOM 695 O O . ALA A 1 88 ? 0.419 10.795 5.112 1.00 84.19 88 ALA A O 1
ATOM 696 N N . GLY A 1 89 ? -1.070 12.436 4.746 1.00 82.69 89 GLY A N 1
ATOM 697 C CA . GLY A 1 89 ? -1.612 12.416 6.107 1.00 82.69 89 GLY A CA 1
ATOM 698 C C . GLY A 1 89 ? -2.218 11.069 6.515 1.00 82.69 89 GLY A C 1
ATOM 699 O O . GLY A 1 89 ? -2.084 10.654 7.665 1.00 82.69 89 GLY A O 1
ATOM 700 N N . GLN A 1 90 ? -2.843 10.340 5.580 1.00 84.56 90 GLN A N 1
ATOM 701 C CA . GLN A 1 90 ? -3.384 9.005 5.868 1.00 84.56 90 GLN A CA 1
ATOM 702 C C . GLN A 1 90 ? -2.266 7.978 6.034 1.00 84.56 90 GLN A C 1
ATOM 704 O O . GLN A 1 90 ? -2.344 7.134 6.918 1.00 84.56 90 GLN A O 1
ATOM 709 N N . ILE A 1 91 ? -1.221 8.054 5.210 1.00 85.62 91 ILE A N 1
ATOM 710 C CA . ILE A 1 91 ? -0.046 7.191 5.298 1.00 85.62 91 ILE A CA 1
ATOM 711 C C . ILE A 1 91 ? 0.693 7.455 6.606 1.00 85.62 91 ILE A C 1
ATOM 713 O O . ILE A 1 91 ? 0.959 6.507 7.325 1.00 85.62 91 ILE A O 1
ATOM 717 N N . GLU A 1 92 ? 0.960 8.707 6.969 1.00 83.00 92 GLU A N 1
ATOM 718 C CA . GLU A 1 92 ? 1.645 9.034 8.226 1.00 83.00 92 GLU A CA 1
ATOM 719 C C . GLU A 1 92 ? 0.852 8.584 9.460 1.00 83.00 92 GLU A C 1
ATOM 721 O O . GLU A 1 92 ? 1.439 8.111 10.431 1.00 83.00 92 GLU A O 1
ATOM 726 N N . THR A 1 93 ? -0.481 8.667 9.403 1.00 84.50 93 THR A N 1
ATOM 727 C CA . THR A 1 93 ? -1.361 8.239 10.501 1.00 84.50 93 THR A CA 1
ATOM 728 C C . THR A 1 93 ? -1.493 6.716 10.586 1.00 84.50 93 THR A C 1
ATOM 730 O O . THR A 1 93 ? -1.435 6.139 11.670 1.00 84.50 93 THR A O 1
ATOM 733 N N . LEU A 1 94 ? -1.708 6.047 9.449 1.00 82.81 94 LEU A N 1
ATOM 734 C CA . LEU A 1 94 ? -2.051 4.622 9.391 1.00 82.81 94 LEU A CA 1
ATOM 735 C C . LEU A 1 94 ? -0.827 3.726 9.242 1.00 82.81 94 LEU A C 1
ATOM 737 O O . LEU A 1 94 ? -0.813 2.610 9.746 1.00 82.81 94 LEU A O 1
ATOM 741 N N . PHE A 1 95 ? 0.197 4.193 8.550 1.00 79.62 95 PHE A N 1
ATOM 742 C CA . PHE A 1 95 ? 1.464 3.512 8.327 1.00 79.62 95 PHE A CA 1
ATOM 743 C C . PHE A 1 95 ? 2.592 4.443 8.760 1.00 79.62 95 PHE A C 1
ATOM 745 O O . PHE A 1 95 ? 3.398 4.846 7.914 1.00 79.62 95 PHE A O 1
ATOM 752 N N . PRO A 1 96 ? 2.653 4.811 10.058 1.00 71.00 96 PRO A N 1
ATOM 753 C CA . PRO A 1 96 ? 3.762 5.607 10.542 1.00 71.00 96 PRO A CA 1
ATOM 754 C C . PRO A 1 96 ? 5.027 4.878 10.119 1.00 71.00 96 PRO A C 1
ATOM 756 O O . PRO A 1 96 ? 5.156 3.669 10.361 1.00 71.00 96 PRO A O 1
ATOM 759 N N . ALA A 1 97 ? 5.919 5.588 9.420 1.00 62.25 97 ALA A N 1
ATOM 760 C CA . ALA A 1 97 ? 7.231 5.051 9.115 1.00 62.25 97 ALA A CA 1
ATOM 761 C C . ALA A 1 97 ? 7.739 4.507 10.441 1.00 62.25 97 ALA A C 1
ATOM 763 O O . ALA A 1 97 ? 7.778 5.259 11.420 1.00 62.25 97 ALA A O 1
ATOM 764 N N . LYS A 1 98 ? 8.013 3.197 10.514 1.00 56.28 98 LYS A N 1
ATOM 765 C CA . LYS A 1 98 ? 8.725 2.665 11.667 1.00 56.28 98 LYS A CA 1
ATOM 766 C C . LYS A 1 98 ? 9.954 3.552 11.756 1.00 56.28 98 LYS A C 1
ATOM 768 O O . LYS A 1 98 ? 10.822 3.459 10.888 1.00 56.28 98 LYS A O 1
ATOM 773 N N . ARG A 1 99 ? 9.980 4.477 12.725 1.00 43.31 99 ARG A N 1
ATOM 774 C CA . ARG A 1 99 ? 11.229 5.066 13.175 1.00 43.31 99 ARG A CA 1
ATOM 775 C C . ARG A 1 99 ? 12.059 3.826 13.418 1.00 43.31 99 ARG A C 1
ATOM 777 O O . ARG A 1 99 ? 11.630 2.954 14.171 1.00 43.31 99 ARG A O 1
ATOM 784 N N . ASN A 1 100 ? 13.101 3.646 12.614 1.00 39.56 100 ASN A N 1
ATOM 785 C CA . ASN A 1 100 ? 14.112 2.676 12.958 1.00 39.56 100 ASN A CA 1
ATOM 786 C C . ASN A 1 100 ? 14.505 3.083 14.375 1.00 39.56 100 ASN A C 1
ATOM 788 O O . ASN A 1 100 ? 15.107 4.141 14.552 1.00 39.56 100 ASN A O 1
ATOM 792 N N . ASP A 1 101 ? 14.040 2.325 15.365 1.00 39.06 101 ASP A N 1
ATOM 793 C CA . ASP A 1 101 ? 14.707 2.218 16.646 1.00 39.06 101 ASP A CA 1
ATOM 794 C C . ASP A 1 101 ? 16.090 1.691 16.277 1.00 39.06 101 ASP A C 1
ATOM 796 O O . ASP A 1 101 ? 16.304 0.505 16.029 1.00 39.06 101 ASP A O 1
ATOM 800 N N . VAL A 1 102 ? 16.969 2.659 16.025 1.00 39.03 102 VAL A N 1
ATOM 801 C CA . VAL A 1 102 ? 18.405 2.506 16.089 1.00 39.03 102 VAL A CA 1
ATOM 802 C C . VAL A 1 102 ? 18.672 2.317 17.575 1.00 39.03 102 VAL A C 1
ATOM 804 O O . VAL A 1 102 ? 18.759 3.297 18.311 1.00 39.03 102 VAL A O 1
ATOM 807 N N . GLU A 1 103 ? 18.699 1.060 18.001 1.00 33.22 103 GLU A N 1
ATOM 808 C CA . GLU A 1 103 ? 19.400 0.631 19.210 1.00 33.22 103 GLU A CA 1
ATOM 809 C C . GLU A 1 103 ? 20.617 -0.193 18.780 1.00 33.22 103 GLU A C 1
ATOM 811 O O . GLU A 1 103 ? 20.464 -1.038 17.861 1.00 33.22 103 GLU A O 1
#

Organism: NCBI:txid1798515

Radius of gyration: 17.16 Å; chains: 1; bounding box: 30×48×54 Å

Secondary structure (DSSP, 8-state):
---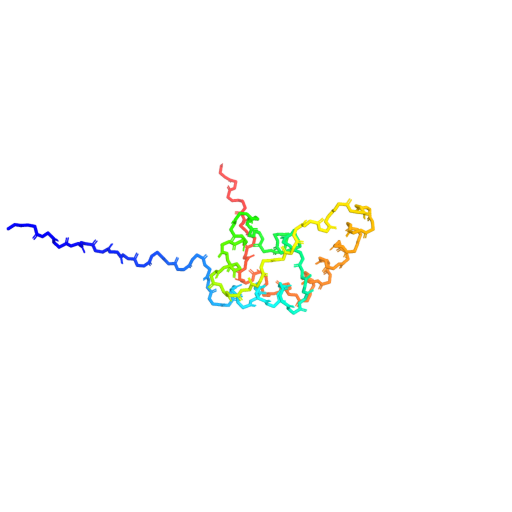----------SS-HHHHHHHHIIIIIS---HHHHHHHH---HHHHHHHHHHTTPPPP-GGGGGS-HHHHHHHHHHHHHHHHHHHHHHHHHHS--------

Foldseek 3Di:
DDDPPPDPPPPPDPADPLRLVLLCCCCPVVVADLVLVCVLQVQDSVVNVVSCVVNVHDHRDPPVCPDCVPVVVVVNVVSSVVCCVVCVVVSCVRRNPPPPPPD

Sequence (103 aa):
MKGQREGFEPKKPRYTEQQRELFRALVQDKKCSAQIVHELTGIPLGSFTTLCGSIGIPRPNWSQIGGGAKIHSIRNAKKLAEMREKYAGQIETLFPAKRNDVE